Protein AF-A0A6P0KTP4-F1 (afdb_monomer)

Radius of gyration: 10.99 Å; Cα contacts (8 Å, |Δi|>4): 58; chains: 1; bounding box: 23×29×25 Å

Mean predicted aligned error: 3.26 Å

pLDDT: mean 92.46, std 9.47, range [47.06, 97.19]

Structure (mmCIF, N/CA/C/O backbone):
data_AF-A0A6P0KTP4-F1
#
_entry.id   AF-A0A6P0KTP4-F1
#
loop_
_atom_site.group_PDB
_atom_site.id
_atom_site.type_symbol
_atom_site.label_atom_id
_atom_site.label_alt_id
_atom_site.label_comp_id
_atom_site.label_asym_id
_atom_site.label_en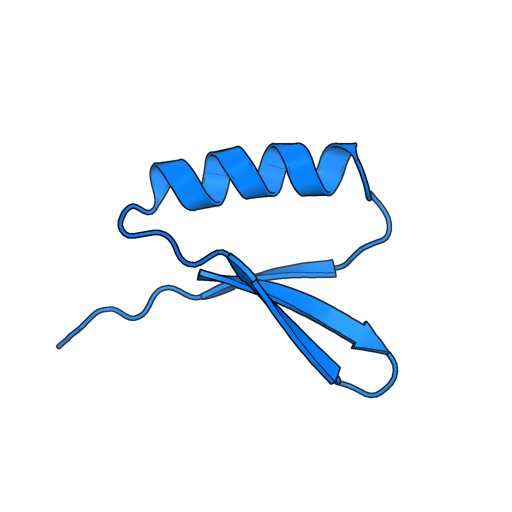tity_id
_atom_site.label_seq_id
_atom_site.pdbx_PDB_ins_code
_atom_site.Cartn_x
_atom_site.Cartn_y
_atom_site.Cartn_z
_atom_site.occupancy
_atom_site.B_iso_or_equiv
_atom_site.auth_seq_id
_atom_site.auth_comp_id
_atom_site.auth_asym_id
_atom_site.auth_atom_id
_atom_site.pdbx_PDB_model_num
ATOM 1 N N . MET A 1 1 ? 5.457 -5.263 -5.017 1.00 93.38 1 MET A N 1
ATOM 2 C CA . MET A 1 1 ? 4.002 -4.987 -4.955 1.00 93.38 1 MET A CA 1
ATOM 3 C C . MET A 1 1 ? 3.712 -3.888 -3.941 1.00 93.38 1 MET A C 1
ATOM 5 O O . MET A 1 1 ? 4.472 -3.759 -2.991 1.00 93.38 1 MET A O 1
ATOM 9 N N . ILE A 1 2 ? 2.643 -3.113 -4.130 1.00 96.38 2 ILE A N 1
ATOM 10 C CA . ILE A 1 2 ? 2.169 -2.113 -3.160 1.00 96.38 2 ILE A CA 1
ATOM 11 C C . ILE A 1 2 ? 0.991 -2.692 -2.378 1.00 96.38 2 ILE A C 1
ATOM 13 O O . ILE A 1 2 ? 0.047 -3.221 -2.971 1.00 96.38 2 ILE A O 1
ATOM 17 N N . VAL A 1 3 ? 1.032 -2.550 -1.057 1.00 96.88 3 VAL A N 1
ATOM 18 C CA . VAL A 1 3 ? -0.022 -2.978 -0.133 1.00 96.88 3 VAL A CA 1
ATOM 19 C C . VAL A 1 3 ? -0.504 -1.776 0.668 1.00 96.88 3 VAL A C 1
ATOM 21 O O . VAL A 1 3 ? 0.307 -1.007 1.187 1.00 96.88 3 VAL A O 1
ATOM 24 N N . ARG A 1 4 ? -1.823 -1.624 0.790 1.00 96.94 4 ARG A N 1
ATOM 25 C CA . ARG A 1 4 ? -2.449 -0.667 1.705 1.00 96.94 4 ARG A CA 1
ATOM 26 C C . ARG A 1 4 ? -2.700 -1.341 3.046 1.00 96.94 4 ARG A C 1
ATOM 28 O O . ARG A 1 4 ? -3.258 -2.439 3.100 1.00 96.94 4 ARG A O 1
ATOM 35 N N . LEU A 1 5 ? -2.309 -0.661 4.115 1.00 97.12 5 LEU A N 1
ATOM 36 C CA . LEU A 1 5 ? -2.605 -1.054 5.483 1.00 97.12 5 LEU A CA 1
ATOM 37 C C . LEU A 1 5 ? -3.917 -0.403 5.917 1.00 97.12 5 LEU A C 1
ATOM 39 O O . LEU A 1 5 ? -4.123 0.800 5.739 1.00 97.12 5 LEU A O 1
ATOM 43 N N . LEU A 1 6 ? -4.794 -1.217 6.484 1.00 96.12 6 LEU A N 1
ATOM 44 C CA . LEU A 1 6 ? -6.100 -0.823 6.988 1.00 96.12 6 LEU A CA 1
ATOM 45 C C . LEU A 1 6 ? -6.155 -1.024 8.513 1.00 96.12 6 LEU A C 1
ATOM 47 O O . LEU A 1 6 ? -5.288 -1.697 9.088 1.00 96.12 6 LEU A O 1
ATOM 51 N N . PRO A 1 7 ? -7.162 -0.449 9.194 1.00 95.81 7 PRO A N 1
ATOM 52 C CA . PRO A 1 7 ? -7.399 -0.716 10.606 1.00 95.81 7 PRO A CA 1
ATOM 53 C C . PRO A 1 7 ? -7.515 -2.214 10.902 1.00 95.81 7 PRO A C 1
ATOM 55 O O . PRO A 1 7 ? -7.791 -3.026 10.018 1.00 95.81 7 PRO A O 1
ATOM 58 N N . LYS A 1 8 ? -7.320 -2.584 12.173 1.00 96.31 8 LYS A N 1
ATOM 59 C CA . LYS A 1 8 ? -7.386 -3.984 12.629 1.00 96.31 8 LYS A CA 1
ATOM 60 C C . LYS A 1 8 ? -6.396 -4.901 11.892 1.00 96.31 8 LYS A C 1
ATOM 62 O O . LYS A 1 8 ? -6.686 -6.067 11.655 1.00 96.31 8 LYS A O 1
ATOM 67 N N . MET A 1 9 ? -5.235 -4.354 11.517 1.00 94.12 9 MET A N 1
ATOM 68 C CA . MET A 1 9 ? -4.145 -5.081 10.853 1.00 94.12 9 MET A CA 1
ATOM 69 C C . MET A 1 9 ? -4.528 -5.690 9.489 1.00 94.12 9 MET A C 1
ATOM 71 O O . MET A 1 9 ? -3.839 -6.572 8.978 1.00 94.12 9 MET A O 1
ATOM 75 N N . GLN A 1 10 ? -5.602 -5.205 8.864 1.00 97.19 10 GLN A N 1
ATOM 76 C CA . GLN A 1 10 ? -6.015 -5.676 7.546 1.00 97.19 10 GLN A CA 1
ATOM 77 C C . GLN A 1 10 ? -5.077 -5.147 6.451 1.00 97.19 10 GLN A C 1
ATOM 79 O O . GLN A 1 10 ? -4.489 -4.066 6.567 1.00 97.19 10 GLN A O 1
ATOM 84 N N . ARG A 1 11 ? -4.918 -5.923 5.374 1.00 96.00 11 ARG A N 1
ATOM 85 C CA . ARG A 1 11 ? -3.993 -5.631 4.270 1.00 96.00 11 ARG A CA 1
ATOM 86 C C . ARG A 1 11 ? -4.687 -5.879 2.939 1.00 96.00 11 ARG A C 1
ATOM 88 O O . ARG A 1 11 ? -5.298 -6.927 2.759 1.00 96.00 11 ARG A O 1
ATOM 95 N N . VAL A 1 12 ? -4.552 -4.942 2.004 1.00 96.56 12 VAL A N 1
ATOM 96 C CA . VAL A 1 12 ? -5.093 -5.073 0.643 1.00 96.56 12 VAL A CA 1
ATOM 97 C C . VAL A 1 12 ? -3.982 -4.829 -0.369 1.00 96.56 12 VAL A C 1
ATOM 99 O O . VAL A 1 12 ? -3.276 -3.822 -0.288 1.00 96.56 12 VAL A O 1
ATOM 102 N N . ILE A 1 13 ? -3.819 -5.745 -1.326 1.00 95.75 13 ILE A N 1
ATOM 103 C CA . ILE A 1 13 ? -2.894 -5.557 -2.449 1.00 95.75 13 ILE A CA 1
ATOM 104 C C . ILE A 1 13 ? -3.504 -4.517 -3.387 1.00 95.75 13 ILE A C 1
ATOM 106 O O . ILE A 1 13 ? -4.583 -4.729 -3.927 1.00 95.75 13 ILE A O 1
ATOM 110 N N . VAL A 1 14 ? -2.801 -3.403 -3.579 1.00 95.44 14 VAL A N 1
ATOM 111 C CA . VAL A 1 14 ? -3.248 -2.313 -4.458 1.00 95.44 14 VAL A CA 1
ATOM 112 C C . VAL A 1 14 ? -2.808 -2.580 -5.892 1.00 95.44 14 VAL A C 1
ATOM 114 O O . VAL A 1 14 ? -3.592 -2.449 -6.822 1.00 95.44 14 VAL A O 1
ATOM 117 N N . ALA A 1 15 ? -1.543 -2.968 -6.068 1.00 94.69 15 ALA A N 1
ATOM 118 C CA . ALA A 1 15 ? -0.972 -3.250 -7.377 1.00 94.69 15 ALA A CA 1
ATOM 119 C C . ALA A 1 15 ? 0.296 -4.107 -7.264 1.00 94.69 15 ALA A C 1
ATOM 121 O O . ALA A 1 15 ? 1.056 -4.028 -6.289 1.00 94.69 15 ALA A O 1
ATOM 122 N N . ARG A 1 16 ? 0.558 -4.916 -8.293 1.00 94.12 16 ARG A N 1
ATOM 123 C CA . ARG A 1 16 ? 1.808 -5.671 -8.453 1.00 94.12 16 ARG A CA 1
ATOM 124 C C . ARG A 1 16 ? 2.632 -5.034 -9.567 1.00 94.12 16 ARG A C 1
ATOM 126 O O . ARG A 1 16 ? 2.101 -4.692 -10.613 1.00 94.12 16 ARG A O 1
ATOM 133 N N . PHE A 1 17 ? 3.931 -4.899 -9.329 1.00 92.69 17 PHE A N 1
ATOM 134 C CA . PHE A 1 17 ? 4.874 -4.282 -10.259 1.00 92.69 17 PHE A CA 1
ATOM 135 C C . PHE A 1 17 ? 6.031 -5.242 -10.485 1.00 92.69 17 PHE A C 1
ATOM 137 O O . PHE A 1 17 ? 6.467 -5.892 -9.535 1.00 92.69 17 PHE A O 1
ATOM 144 N N . ARG A 1 18 ? 6.522 -5.306 -11.727 1.00 89.44 18 ARG A N 1
ATOM 145 C CA . ARG A 1 18 ? 7.708 -6.101 -12.083 1.00 89.44 18 ARG A CA 1
ATOM 146 C C . ARG A 1 18 ? 9.009 -5.363 -11.768 1.00 89.44 18 ARG A C 1
ATOM 148 O O . ARG A 1 18 ? 10.014 -5.999 -11.488 1.00 89.44 18 ARG A O 1
ATOM 155 N N . LYS A 1 19 ? 8.989 -4.027 -11.813 1.00 90.56 19 LYS A N 1
ATOM 156 C CA . LYS A 1 19 ? 10.148 -3.165 -11.558 1.00 90.56 19 LYS A CA 1
ATOM 157 C C . LYS A 1 19 ? 9.932 -2.322 -10.308 1.00 90.56 19 LYS A C 1
ATOM 159 O O . LYS A 1 19 ? 8.818 -1.887 -10.012 1.00 90.56 19 LYS A O 1
ATOM 164 N N . ARG A 1 20 ? 11.027 -2.059 -9.595 1.00 90.88 20 ARG A N 1
ATOM 165 C CA . ARG A 1 20 ? 11.033 -1.229 -8.386 1.00 90.88 20 ARG A CA 1
ATOM 166 C C . ARG A 1 20 ? 10.698 0.234 -8.663 1.00 90.88 20 ARG A C 1
ATOM 168 O O . ARG A 1 20 ? 9.876 0.798 -7.946 1.00 90.88 20 ARG A O 1
ATOM 175 N N . SER A 1 21 ? 11.271 0.805 -9.719 1.00 93.81 21 SER A N 1
ATOM 176 C CA . SER A 1 21 ? 11.023 2.189 -10.145 1.00 93.81 21 SER A CA 1
ATOM 177 C C . SER A 1 21 ? 9.533 2.489 -10.318 1.00 93.81 21 SER A C 1
ATOM 179 O O . SER A 1 21 ? 9.041 3.513 -9.850 1.00 93.81 21 SER A O 1
ATOM 181 N N . ASP A 1 22 ? 8.800 1.561 -10.933 1.00 94.50 22 ASP A N 1
ATOM 182 C CA . ASP A 1 22 ? 7.383 1.741 -11.251 1.00 94.50 22 ASP A CA 1
ATOM 183 C C . ASP A 1 22 ? 6.539 1.737 -9.969 1.00 94.50 22 ASP A C 1
ATOM 185 O O . ASP A 1 22 ? 5.657 2.579 -9.792 1.00 94.50 22 ASP A O 1
ATOM 189 N N . ALA A 1 23 ? 6.862 0.839 -9.028 1.00 95.06 23 ALA A N 1
ATOM 190 C CA . ALA A 1 23 ? 6.219 0.798 -7.717 1.00 95.06 23 ALA A CA 1
ATOM 191 C C . ALA A 1 23 ? 6.474 2.084 -6.916 1.00 95.06 23 ALA A C 1
ATOM 193 O O . ALA A 1 23 ? 5.563 2.611 -6.278 1.00 95.06 23 ALA A O 1
ATOM 194 N N . GLU A 1 24 ? 7.696 2.616 -6.948 1.00 95.62 24 GLU A N 1
ATOM 195 C CA . GLU A 1 24 ? 8.036 3.855 -6.245 1.00 95.62 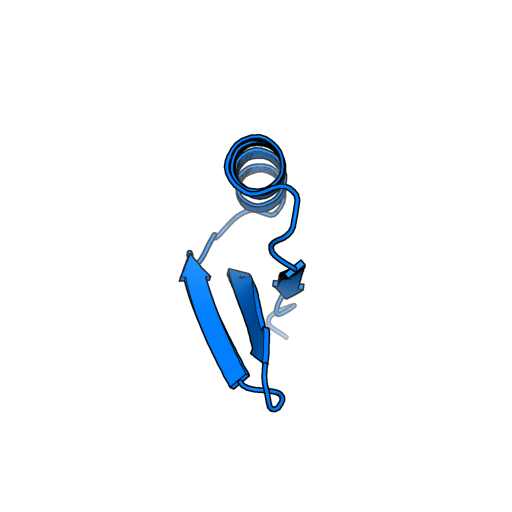24 GLU A CA 1
ATOM 196 C C . GLU A 1 24 ? 7.331 5.074 -6.851 1.00 95.62 24 GLU A C 1
ATOM 198 O O . GLU A 1 24 ? 6.785 5.897 -6.110 1.00 95.62 24 GLU A O 1
ATOM 203 N N . GLY A 1 25 ? 7.285 5.177 -8.183 1.00 96.31 25 GLY A N 1
ATOM 204 C CA . GLY A 1 25 ? 6.542 6.229 -8.881 1.00 96.31 25 GLY A CA 1
ATOM 205 C C . GLY A 1 25 ? 5.052 6.200 -8.537 1.00 96.31 25 GLY A C 1
ATOM 206 O O . GLY A 1 25 ? 4.472 7.228 -8.176 1.00 96.31 25 GLY A O 1
ATOM 207 N N . HIS A 1 26 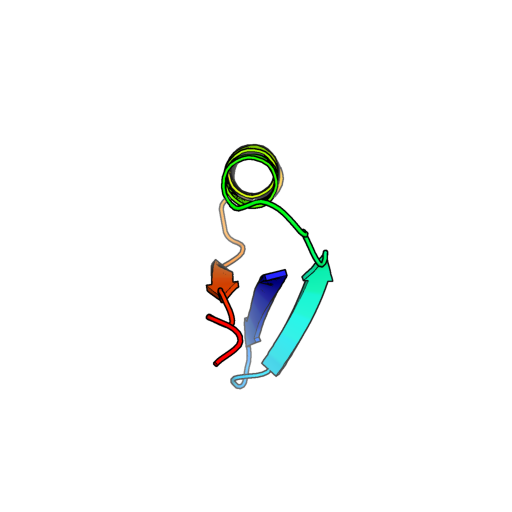? 4.450 5.010 -8.541 1.00 95.69 26 HIS A N 1
ATOM 208 C CA . HIS A 1 26 ? 3.044 4.836 -8.187 1.00 95.69 26 HIS A CA 1
ATOM 209 C C . HIS A 1 26 ? 2.767 5.141 -6.704 1.00 95.69 26 HIS A C 1
ATOM 211 O O . HIS A 1 26 ? 1.779 5.800 -6.379 1.00 95.69 26 HIS A O 1
ATOM 217 N N . LEU A 1 27 ? 3.667 4.751 -5.793 1.00 96.06 27 LEU A N 1
ATOM 218 C CA . LEU A 1 27 ? 3.552 5.084 -4.370 1.00 96.06 27 LEU A CA 1
ATOM 219 C C . LEU A 1 27 ? 3.534 6.602 -4.134 1.00 96.06 27 LEU A C 1
ATOM 221 O O . LEU A 1 27 ? 2.778 7.077 -3.286 1.00 96.06 27 LEU A O 1
ATOM 225 N N . ARG A 1 28 ? 4.342 7.376 -4.872 1.00 96.44 28 ARG A N 1
ATOM 226 C CA . ARG A 1 28 ? 4.341 8.847 -4.761 1.00 96.44 28 ARG A CA 1
ATOM 227 C C . ARG A 1 28 ? 2.985 9.440 -5.143 1.00 96.44 28 ARG A C 1
ATOM 229 O O . ARG A 1 28 ? 2.514 10.339 -4.453 1.00 96.44 28 ARG A O 1
ATOM 236 N N . ALA A 1 29 ? 2.352 8.929 -6.199 1.00 96.56 29 ALA A N 1
ATOM 237 C CA . ALA A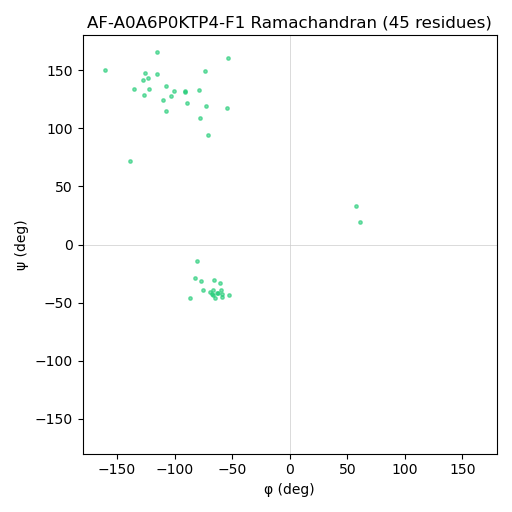 1 29 ? 1.011 9.354 -6.593 1.00 96.56 29 ALA A CA 1
ATOM 238 C C . ALA A 1 29 ? -0.032 8.992 -5.521 1.00 96.56 29 ALA A C 1
ATOM 240 O O . ALA A 1 29 ? -0.798 9.856 -5.098 1.00 96.56 29 ALA A O 1
ATOM 241 N N . LEU A 1 30 ? 0.001 7.758 -5.004 1.00 96.38 30 LEU A N 1
ATOM 242 C CA . LEU A 1 30 ? -0.907 7.305 -3.943 1.00 96.38 30 LEU A CA 1
ATOM 243 C C . LEU A 1 30 ? -0.805 8.153 -2.671 1.00 96.38 30 LEU A C 1
ATOM 245 O O . LEU A 1 30 ? -1.829 8.525 -2.108 1.00 96.38 30 LEU A O 1
ATOM 249 N N . LYS A 1 31 ? 0.410 8.516 -2.248 1.00 95.94 31 LYS A N 1
ATOM 250 C CA . LYS A 1 31 ? 0.616 9.390 -1.081 1.00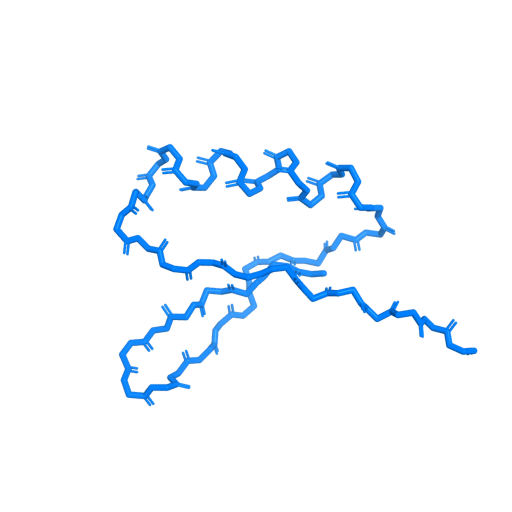 95.94 31 LYS A CA 1
ATOM 251 C C . LYS A 1 31 ? 0.083 10.810 -1.285 1.00 95.94 31 LYS A C 1
ATOM 253 O O . LYS A 1 31 ? -0.316 11.437 -0.315 1.00 95.94 31 LYS A O 1
ATOM 258 N N . ARG A 1 32 ? 0.075 11.325 -2.519 1.00 96.88 32 ARG A N 1
ATOM 259 C CA . ARG A 1 32 ? -0.506 12.644 -2.830 1.00 96.88 32 ARG A CA 1
ATOM 260 C C . ARG A 1 32 ? -2.032 12.607 -2.835 1.00 96.88 32 ARG A C 1
ATOM 262 O O . ARG A 1 32 ? -2.657 13.547 -2.369 1.00 96.88 32 ARG A O 1
ATOM 269 N N . LEU A 1 33 ? -2.615 11.528 -3.357 1.00 96.75 33 LEU A N 1
ATOM 270 C CA . LEU A 1 33 ? -4.068 11.354 -3.439 1.00 96.75 33 LEU A CA 1
ATOM 271 C C . LEU A 1 33 ? -4.693 10.969 -2.093 1.00 96.75 33 LEU A C 1
ATOM 273 O O . LEU A 1 33 ? -5.842 11.304 -1.828 1.00 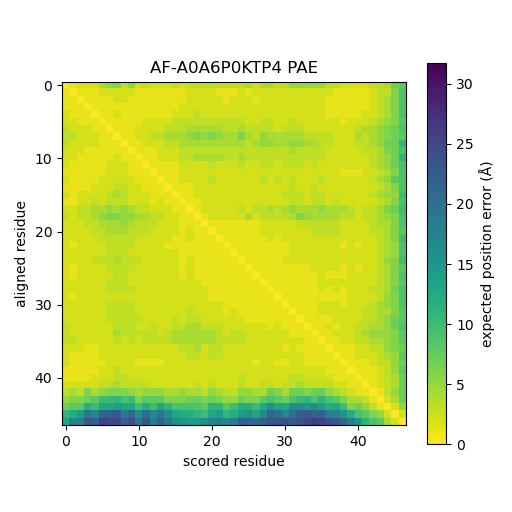96.75 33 LEU A O 1
ATOM 277 N N . MET A 1 34 ? -3.953 10.235 -1.260 1.00 96.12 34 MET A N 1
ATOM 278 C CA . MET A 1 34 ? -4.426 9.689 0.011 1.00 96.12 34 MET A CA 1
ATOM 279 C C . MET A 1 34 ? -3.341 9.839 1.092 1.00 96.12 34 MET A C 1
ATOM 281 O O . MET A 1 34 ? -2.727 8.840 1.477 1.00 96.12 34 MET A O 1
ATOM 285 N N . PRO A 1 35 ? -3.079 11.064 1.579 1.00 95.25 35 PRO A N 1
ATOM 286 C CA . PRO A 1 35 ? -1.981 11.333 2.512 1.00 95.25 35 PRO A CA 1
ATOM 287 C C . PRO A 1 35 ? -2.098 10.557 3.832 1.00 95.25 35 PRO A C 1
ATOM 289 O O . PRO A 1 35 ? -1.085 10.109 4.367 1.00 95.25 35 PRO A O 1
ATOM 292 N N . ASP A 1 36 ? -3.322 10.316 4.310 1.00 96.50 36 ASP A N 1
ATOM 293 C CA . ASP A 1 36 ? -3.574 9.585 5.560 1.00 96.50 36 ASP A CA 1
ATOM 294 C C . ASP A 1 36 ? -3.491 8.059 5.404 1.00 96.50 36 ASP A C 1
ATOM 296 O O . ASP A 1 36 ? -3.440 7.311 6.388 1.00 96.50 36 ASP A O 1
ATOM 300 N N . ALA A 1 37 ? -3.499 7.554 4.167 1.00 96.19 37 ALA A N 1
ATOM 301 C CA . ALA A 1 37 ? -3.434 6.125 3.920 1.00 96.19 37 ALA A CA 1
ATOM 302 C C . ALA A 1 37 ? -1.996 5.611 4.059 1.00 96.19 37 ALA A C 1
ATOM 304 O O . ALA A 1 37 ? -1.036 6.140 3.500 1.00 96.19 37 ALA A O 1
ATOM 305 N N . LYS A 1 38 ? -1.852 4.504 4.789 1.00 97.00 38 LYS A N 1
ATOM 306 C CA . LYS A 1 38 ? -0.564 3.842 4.985 1.00 97.00 38 LYS A CA 1
ATOM 307 C C . LYS A 1 38 ? -0.342 2.818 3.880 1.00 97.00 38 LYS A C 1
ATOM 309 O O . LYS A 1 38 ? -1.123 1.878 3.729 1.00 97.00 38 LYS A O 1
ATOM 314 N N . PHE A 1 39 ? 0.744 2.982 3.137 1.00 96.88 39 PHE A N 1
ATOM 315 C CA . PHE A 1 39 ? 1.148 2.076 2.068 1.00 96.88 39 PHE A CA 1
ATOM 316 C C . PHE A 1 39 ? 2.552 1.540 2.326 1.00 96.88 39 PHE A C 1
ATOM 318 O O . PHE A 1 39 ? 3.426 2.280 2.781 1.00 96.88 39 PHE A O 1
ATOM 325 N N . ILE A 1 40 ? 2.774 0.276 1.980 1.00 95.31 40 ILE A N 1
ATOM 326 C CA . ILE A 1 40 ? 4.088 -0.368 2.006 1.00 95.31 40 ILE A CA 1
ATOM 327 C C . ILE A 1 40 ? 4.392 -0.980 0.641 1.00 95.31 40 ILE A C 1
ATOM 329 O O . ILE A 1 40 ? 3.486 -1.438 -0.060 1.00 95.31 40 ILE A O 1
ATOM 333 N N . ILE A 1 41 ? 5.671 -0.989 0.268 1.00 94.44 41 ILE A N 1
ATOM 334 C CA . ILE A 1 41 ? 6.151 -1.743 -0.887 1.00 94.44 41 ILE A CA 1
ATOM 335 C C . ILE A 1 41 ? 6.837 -3.000 -0.371 1.00 94.44 41 ILE A C 1
ATOM 337 O O . ILE A 1 41 ? 7.726 -2.918 0.470 1.00 94.44 41 ILE A O 1
ATOM 341 N N . ILE A 1 42 ? 6.422 -4.149 -0.891 1.00 91.69 42 ILE A N 1
ATOM 342 C CA . ILE A 1 42 ? 7.055 -5.441 -0.636 1.00 91.69 42 ILE A CA 1
ATOM 343 C C . ILE A 1 42 ? 7.727 -5.872 -1.934 1.00 91.69 42 ILE A C 1
ATOM 345 O O . ILE A 1 42 ? 7.070 -5.926 -2.980 1.00 91.69 42 ILE A O 1
ATOM 349 N N . PHE A 1 43 ? 9.026 -6.140 -1.883 1.00 86.00 43 PHE A N 1
ATOM 350 C CA . PHE A 1 43 ? 9.769 -6.726 -2.991 1.00 86.00 43 PHE A CA 1
ATOM 351 C C . PHE A 1 43 ? 10.088 -8.166 -2.631 1.00 86.00 43 PHE A C 1
ATOM 353 O O . PHE A 1 43 ? 10.837 -8.403 -1.688 1.00 86.00 43 PHE A O 1
ATOM 360 N N . ASP A 1 44 ? 9.526 -9.103 -3.385 1.00 79.25 44 ASP A N 1
ATOM 361 C CA . ASP A 1 44 ? 10.014 -10.471 -3.362 1.00 79.25 44 ASP A CA 1
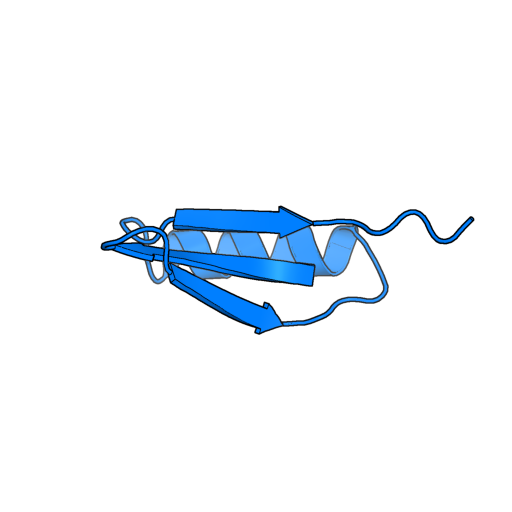ATOM 362 C C . ASP A 1 44 ? 11.285 -10.491 -4.209 1.00 79.25 44 ASP A C 1
ATOM 364 O O . ASP A 1 44 ? 11.242 -10.298 -5.428 1.00 79.25 44 ASP A O 1
ATOM 368 N N . LEU A 1 45 ? 12.432 -10.645 -3.549 1.00 69.75 45 LEU A N 1
ATOM 369 C CA . LEU A 1 45 ? 13.638 -11.106 -4.218 1.00 69.75 45 LEU A CA 1
ATOM 370 C C . LEU A 1 45 ? 13.365 -12.576 -4.523 1.00 69.75 45 LEU A C 1
ATOM 372 O O . LEU A 1 45 ? 13.477 -13.415 -3.635 1.00 69.75 45 LEU A O 1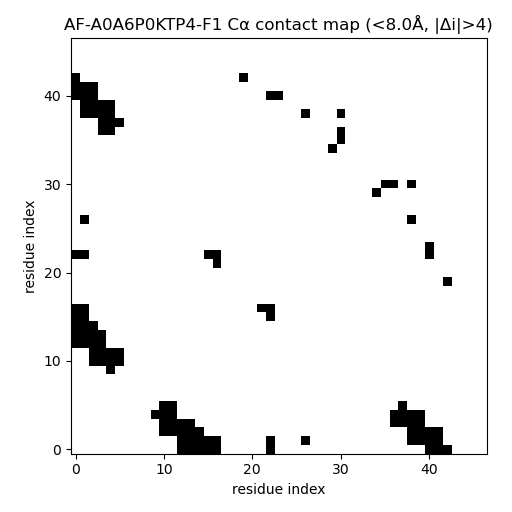
ATOM 376 N N . ALA A 1 46 ? 12.879 -12.866 -5.730 1.00 61.72 46 ALA A N 1
ATOM 377 C CA . ALA A 1 46 ? 12.802 -14.244 -6.188 1.00 61.72 46 ALA A CA 1
ATOM 378 C C . ALA A 1 46 ? 14.212 -14.846 -6.057 1.00 61.72 46 ALA A C 1
ATOM 380 O O . ALA A 1 46 ? 15.155 -14.307 -6.641 1.00 61.72 46 ALA A O 1
ATOM 381 N N . VAL A 1 47 ? 14.332 -15.869 -5.208 1.00 47.06 47 VAL A N 1
ATOM 382 C CA . VAL A 1 47 ? 15.510 -16.740 -5.100 1.00 47.06 47 VAL A CA 1
ATOM 383 C C . VAL A 1 47 ? 15.563 -17.626 -6.334 1.00 47.06 47 VAL A C 1
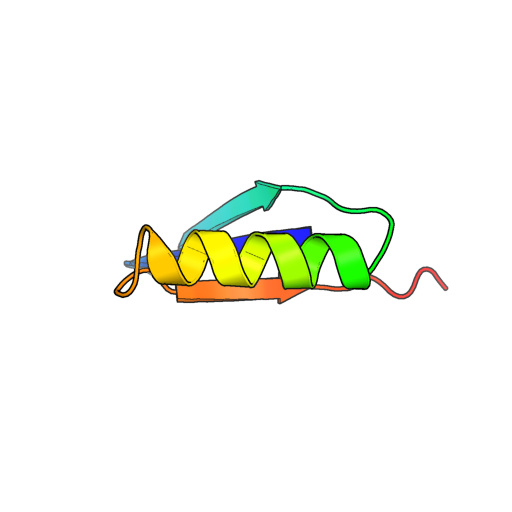ATOM 385 O O . VAL A 1 47 ? 14.476 -18.095 -6.745 1.00 47.06 47 VAL A O 1
#

Solvent-accessible surface area (backbone atoms only — not comparable to full-atom values): 2960 Å² total; per-residue (Å²): 54,38,32,38,57,46,80,94,83,38,76,44,81,74,49,80,52,96,47,70,69,59,46,52,57,50,50,56,53,49,44,71,78,36,70,89,59,47,71,47,77,52,79,82,77,83,127

Sequence (47 aa):
MIVRLLPKMQRVIVARFRKRSDAEGHLRALKRLMPDAKFIIIFDLAV

Secondary structure (DSSP, 8-state):
-EEEE-GGG-EEEEE--SSHHHHHHHHHHHHHH-TTSEEEE------

Nearest PDB structures (foldseek):
  6v67-assembly1_A  TM=7.052E-01  e=9.955E-01  synthetic construct
  2lev-assembly1_A  TM=4.102E-01  e=5.258E+00  Escherichia coli

Foldseek 3Di:
DKWWADPPRDIDDPDDDPDPVVVVVVVVVVCVVCVPIDMDDDDPPDD